Protein AF-A0A8S8YF85-F1 (afdb_monomer)

Sequence (164 aa):
MAGIKLNDGDHVVGLSLRDHETTILTITRNGMAKRSRLGDGEMHPALGEDGVQKTDSNGEPAFERDGYRRSNRGTKGVRTMSLDEDDGIVVVRQVADLADQLFLLTEKGMMMRMPAHQSKETKGRVSKGTRLIELRNAKKDGYADQVIFAARLPAGLVDDDEEE

Structure (mmCIF, N/CA/C/O backbone):
data_AF-A0A8S8YF85-F1
#
_entry.id   AF-A0A8S8YF85-F1
#
loop_
_atom_site.group_PDB
_atom_site.id
_atom_site.type_symbol
_atom_site.label_atom_id
_atom_site.label_alt_id
_atom_site.label_comp_id
_atom_site.label_asym_id
_atom_site.label_entity_id
_atom_site.label_seq_id
_atom_site.pdbx_PDB_ins_code
_atom_site.Cartn_x
_atom_site.Cartn_y
_atom_site.Cartn_z
_atom_site.occupancy
_atom_site.B_iso_or_equiv
_atom_site.auth_seq_id
_atom_site.auth_comp_id
_atom_site.auth_asym_id
_atom_site.auth_atom_id
_atom_site.pdbx_PDB_model_num
ATOM 1 N N . MET A 1 1 ? 10.658 -14.487 -14.677 1.00 46.75 1 MET A N 1
ATOM 2 C CA . MET A 1 1 ? 11.340 -13.190 -14.452 1.00 46.75 1 MET A CA 1
ATOM 3 C C . MET A 1 1 ? 10.658 -12.537 -13.261 1.00 46.75 1 MET A C 1
ATOM 5 O O . MET A 1 1 ? 9.453 -12.365 -13.328 1.00 46.75 1 MET A O 1
ATOM 9 N N . ALA A 1 2 ? 11.361 -12.279 -12.155 1.00 57.81 2 ALA A N 1
ATOM 10 C CA . ALA A 1 2 ? 10.752 -11.643 -10.983 1.00 57.81 2 ALA A CA 1
ATOM 11 C C . ALA A 1 2 ? 10.821 -10.117 -11.129 1.00 57.81 2 ALA A C 1
ATOM 13 O O . ALA A 1 2 ? 11.905 -9.577 -11.363 1.00 57.81 2 ALA A O 1
ATOM 14 N N . GLY A 1 3 ? 9.678 -9.434 -11.006 1.00 69.88 3 GLY A N 1
ATOM 15 C CA . GLY A 1 3 ? 9.601 -7.971 -11.089 1.00 69.88 3 GLY A CA 1
ATOM 16 C C . GLY A 1 3 ? 10.415 -7.280 -9.993 1.00 69.88 3 GLY A C 1
ATOM 17 O O . GLY A 1 3 ? 11.089 -6.290 -10.262 1.00 69.88 3 GLY A O 1
ATOM 18 N N . ILE A 1 4 ? 10.463 -7.861 -8.791 1.00 81.25 4 ILE A N 1
ATOM 19 C CA . ILE A 1 4 ? 11.228 -7.392 -7.628 1.00 81.25 4 ILE A CA 1
ATOM 20 C C . ILE A 1 4 ? 11.909 -8.580 -6.928 1.00 81.25 4 ILE A C 1
ATOM 22 O O . ILE A 1 4 ? 11.366 -9.684 -6.919 1.00 81.25 4 ILE A O 1
ATOM 26 N N . LYS A 1 5 ? 13.111 -8.374 -6.369 1.00 85.06 5 LYS A N 1
ATOM 27 C CA . LYS A 1 5 ? 13.773 -9.367 -5.506 1.00 85.06 5 LYS A CA 1
ATOM 28 C C . LYS A 1 5 ? 13.366 -9.129 -4.051 1.00 85.06 5 LYS A C 1
ATOM 30 O O . LYS A 1 5 ? 13.618 -8.045 -3.533 1.00 85.06 5 LYS A O 1
ATOM 35 N N . LEU A 1 6 ? 12.788 -10.144 -3.419 1.00 88.62 6 LEU A N 1
ATOM 36 C CA . LEU A 1 6 ? 12.323 -10.100 -2.032 1.00 88.62 6 LEU A CA 1
ATOM 37 C C . LEU A 1 6 ? 13.420 -10.558 -1.059 1.00 88.62 6 LEU A C 1
ATOM 39 O O . LEU A 1 6 ? 14.346 -11.275 -1.450 1.00 88.62 6 LEU A O 1
ATOM 43 N N . ASN A 1 7 ? 13.323 -10.103 0.190 1.00 87.31 7 ASN A N 1
ATOM 44 C CA . ASN A 1 7 ? 14.064 -10.677 1.315 1.00 87.31 7 ASN A CA 1
ATOM 45 C C . ASN A 1 7 ? 13.271 -11.851 1.908 1.00 87.31 7 ASN A C 1
ATOM 47 O O . ASN A 1 7 ? 12.075 -11.984 1.642 1.00 87.31 7 ASN A O 1
ATOM 51 N N . ASP A 1 8 ? 13.918 -12.663 2.740 1.00 88.25 8 ASP A N 1
ATOM 52 C CA . ASP A 1 8 ? 13.245 -13.745 3.459 1.00 88.25 8 ASP A CA 1
ATOM 53 C C . ASP A 1 8 ? 12.115 -13.182 4.339 1.00 88.25 8 ASP A C 1
ATOM 55 O O . ASP A 1 8 ? 12.288 -12.172 5.021 1.00 88.25 8 ASP A O 1
ATOM 59 N N . GLY A 1 9 ? 10.936 -13.806 4.268 1.00 87.19 9 GLY A N 1
ATOM 60 C CA . GLY A 1 9 ? 9.727 -13.371 4.982 1.00 87.19 9 GLY A CA 1
ATOM 61 C C . GLY A 1 9 ? 8.962 -12.196 4.351 1.00 87.19 9 GLY A C 1
ATOM 62 O O . GLY A 1 9 ? 7.872 -11.864 4.817 1.00 87.19 9 GLY A O 1
ATOM 63 N N . ASP A 1 10 ? 9.477 -11.582 3.282 1.00 90.38 10 ASP A N 1
ATOM 64 C CA . ASP A 1 10 ? 8.821 -10.469 2.587 1.00 90.38 10 ASP A CA 1
ATOM 65 C C . ASP A 1 10 ? 7.916 -10.948 1.441 1.00 90.38 10 ASP A C 1
ATOM 67 O O . ASP A 1 10 ? 8.110 -12.020 0.866 1.00 90.38 10 ASP A O 1
ATOM 71 N N . HIS A 1 11 ? 6.929 -10.134 1.075 1.00 91.44 11 HIS A N 1
ATOM 72 C CA . HIS A 1 11 ? 6.036 -10.403 -0.049 1.00 91.44 11 HIS A CA 1
ATOM 73 C C . HIS A 1 11 ? 5.477 -9.116 -0.649 1.00 91.44 11 HIS A C 1
ATOM 75 O O . HIS A 1 11 ? 5.496 -8.049 -0.036 1.00 91.44 11 HIS A O 1
ATOM 81 N N . VAL A 1 12 ? 4.985 -9.219 -1.882 1.00 90.94 12 VAL A N 1
ATOM 82 C CA . VAL A 1 12 ? 4.318 -8.114 -2.575 1.00 90.94 12 VAL A CA 1
ATOM 83 C C . VAL A 1 12 ? 2.931 -7.906 -1.977 1.00 90.94 12 VAL A C 1
ATOM 85 O O . VAL A 1 12 ? 2.163 -8.856 -1.865 1.00 90.94 12 VAL A O 1
ATOM 88 N N . VAL A 1 13 ? 2.616 -6.658 -1.637 1.00 92.25 13 VAL A N 1
ATOM 89 C CA . VAL A 1 13 ? 1.323 -6.258 -1.053 1.00 92.2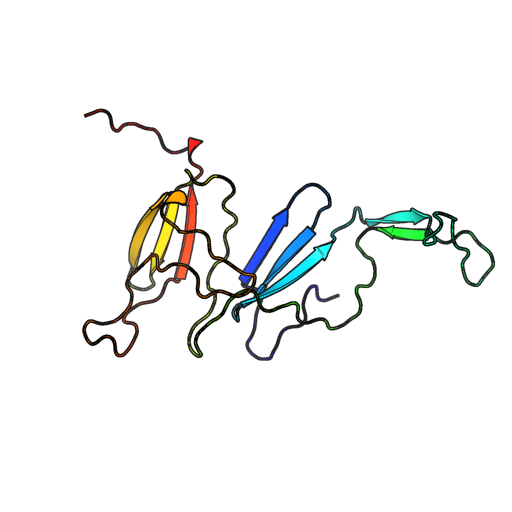5 13 VAL A CA 1
ATOM 90 C C . VAL A 1 13 ? 0.526 -5.386 -2.018 1.00 92.25 13 VAL A C 1
ATOM 92 O O . VAL A 1 13 ? -0.701 -5.388 -2.006 1.00 92.25 13 VAL A O 1
ATOM 95 N N . GLY A 1 14 ? 1.220 -4.645 -2.882 1.00 86.12 14 GLY A N 1
ATOM 96 C CA . GLY A 1 14 ? 0.593 -3.714 -3.806 1.00 86.12 14 GLY A CA 1
ATOM 97 C C . GLY A 1 14 ? 1.229 -3.724 -5.182 1.00 86.12 14 GLY A C 1
ATOM 98 O O . GLY A 1 14 ? 2.455 -3.764 -5.319 1.00 86.12 14 GLY A O 1
ATOM 99 N N . LEU A 1 15 ? 0.371 -3.608 -6.191 1.00 84.75 15 LEU A N 1
ATOM 100 C CA . LEU A 1 15 ? 0.742 -3.287 -7.558 1.00 84.75 15 LEU A CA 1
ATOM 101 C C . LEU A 1 15 ? -0.141 -2.135 -8.045 1.00 84.75 15 LEU A C 1
ATOM 103 O O . LEU A 1 15 ? -1.363 -2.211 -7.948 1.00 84.75 15 LEU A O 1
ATOM 107 N N . SER A 1 16 ? 0.474 -1.071 -8.553 1.00 82.19 16 SER A N 1
ATOM 108 C CA . SER A 1 16 ? -0.228 0.079 -9.136 1.00 82.19 16 SER A CA 1
ATOM 109 C C . SER A 1 16 ? 0.311 0.360 -10.536 1.00 82.19 16 SER A C 1
ATOM 111 O O . SER A 1 16 ? 1.512 0.229 -10.790 1.00 82.19 16 SER A O 1
ATOM 113 N N . LEU A 1 17 ? -0.606 0.707 -11.438 1.00 75.81 17 LEU A N 1
ATOM 114 C CA . LEU A 1 17 ? -0.337 1.111 -12.814 1.00 75.81 17 LEU A CA 1
ATOM 115 C C . LEU A 1 17 ? -0.515 2.629 -12.934 1.00 75.81 17 LEU A C 1
ATOM 117 O O . LEU A 1 17 ? -1.428 3.200 -12.340 1.00 75.81 17 LEU A O 1
ATOM 121 N N . ARG A 1 18 ? 0.345 3.276 -13.722 1.00 62.31 18 ARG A N 1
ATOM 122 C CA . ARG A 1 18 ? 0.257 4.709 -14.048 1.00 62.31 18 ARG A CA 1
ATOM 123 C C . ARG A 1 18 ? 0.361 4.891 -15.570 1.00 62.31 18 ARG A C 1
ATOM 125 O O . ARG A 1 18 ? 1.206 4.228 -16.177 1.00 62.31 18 ARG A O 1
ATOM 132 N N . ASP A 1 19 ? -0.466 5.750 -16.168 1.00 62.47 19 ASP A N 1
ATOM 133 C CA . ASP A 1 19 ? -0.318 6.227 -17.558 1.00 62.47 19 ASP A CA 1
ATOM 134 C C . ASP A 1 19 ? 0.779 7.326 -17.620 1.00 62.47 19 ASP A C 1
ATOM 136 O O . ASP A 1 19 ? 1.162 7.877 -16.587 1.00 62.47 19 ASP A O 1
ATOM 140 N N . HIS A 1 20 ? 1.477 7.646 -18.720 1.00 49.94 20 HIS A N 1
ATOM 141 C CA . HIS A 1 20 ? 1.402 7.297 -20.149 1.00 49.94 20 HIS A CA 1
ATOM 142 C C . HIS A 1 20 ? 2.680 6.600 -20.694 1.00 49.94 20 HIS A C 1
ATOM 144 O O . HIS A 1 20 ? 2.913 6.565 -21.895 1.00 49.94 20 HIS A O 1
ATOM 150 N N . GLU A 1 21 ? 3.500 5.992 -19.833 1.00 55.47 21 GLU A N 1
ATOM 151 C CA . GLU A 1 21 ? 4.627 5.120 -20.236 1.00 55.47 21 GLU A CA 1
ATOM 152 C C . GLU A 1 21 ? 4.638 3.856 -19.362 1.00 55.47 21 GLU A C 1
ATOM 154 O O . GLU A 1 21 ? 5.616 3.549 -18.671 1.00 55.47 21 GLU A O 1
ATOM 159 N N . THR A 1 22 ? 3.454 3.229 -19.295 1.00 68.19 22 THR A N 1
ATOM 160 C CA . THR A 1 22 ? 3.059 2.030 -18.534 1.00 68.19 22 THR A CA 1
ATOM 161 C C . THR A 1 22 ? 4.123 1.567 -17.549 1.00 68.19 22 THR A C 1
ATOM 163 O O . THR A 1 22 ? 4.924 0.693 -17.828 1.00 68.19 22 THR A O 1
ATOM 166 N N . THR A 1 23 ? 4.188 2.170 -16.366 1.00 72.06 23 THR A N 1
ATOM 167 C CA . THR A 1 23 ? 5.105 1.707 -15.317 1.00 72.06 23 THR A CA 1
ATOM 168 C C . THR A 1 23 ? 4.307 0.990 -14.242 1.00 72.06 23 THR A C 1
ATOM 170 O O . THR A 1 23 ? 3.329 1.517 -13.720 1.00 72.06 23 THR A O 1
ATOM 173 N N . ILE A 1 24 ? 4.754 -0.208 -13.887 1.00 81.06 24 ILE A N 1
ATOM 174 C CA . ILE A 1 24 ? 4.281 -0.9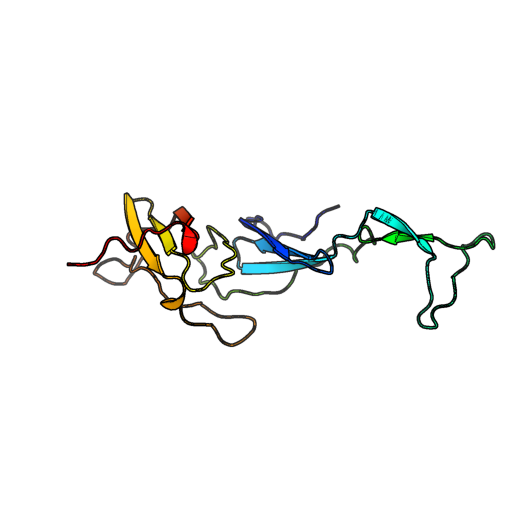63 -12.736 1.00 81.06 24 ILE A CA 1
ATOM 175 C C . ILE A 1 24 ? 5.069 -0.510 -11.510 1.00 81.06 24 ILE A C 1
ATOM 177 O O . ILE A 1 24 ? 6.294 -0.647 -11.469 1.00 81.06 24 ILE A O 1
ATOM 181 N N . LEU A 1 25 ? 4.374 -0.019 -10.489 1.00 85.44 25 LEU A N 1
ATOM 182 C CA . LEU A 1 25 ? 4.929 0.161 -9.153 1.00 85.44 25 LEU A CA 1
ATOM 183 C C . LEU A 1 25 ? 4.568 -1.051 -8.296 1.00 85.44 25 LEU A C 1
ATOM 185 O O . LEU A 1 25 ? 3.400 -1.280 -7.995 1.00 85.44 25 LEU A O 1
ATOM 189 N N . THR A 1 26 ? 5.574 -1.818 -7.893 1.00 88.94 26 THR A N 1
ATOM 190 C CA . THR A 1 26 ? 5.431 -2.924 -6.941 1.00 88.94 26 THR A CA 1
ATOM 191 C C . THR A 1 26 ? 5.889 -2.466 -5.566 1.00 88.94 26 THR A C 1
ATOM 193 O O . THR A 1 26 ? 6.996 -1.941 -5.460 1.00 88.94 26 THR A O 1
ATOM 196 N N . ILE A 1 27 ? 5.072 -2.684 -4.533 1.00 91.31 27 ILE A N 1
ATOM 197 C CA . ILE A 1 27 ? 5.379 -2.371 -3.129 1.00 91.31 27 ILE A CA 1
ATOM 198 C C . ILE A 1 27 ? 5.282 -3.649 -2.291 1.00 91.31 27 ILE A C 1
ATOM 200 O O . ILE A 1 27 ? 4.352 -4.445 -2.456 1.00 91.31 27 ILE A O 1
ATOM 204 N N . THR A 1 28 ? 6.251 -3.851 -1.405 1.00 93.81 28 THR A N 1
ATOM 205 C CA . THR A 1 28 ? 6.344 -5.014 -0.518 1.00 93.81 28 THR A CA 1
ATOM 206 C C . THR A 1 28 ? 5.889 -4.689 0.902 1.00 93.81 28 THR A C 1
ATOM 208 O O . THR A 1 28 ? 5.801 -3.519 1.286 1.00 93.81 28 THR A O 1
ATOM 211 N N . ARG A 1 29 ? 5.640 -5.727 1.707 1.00 93.94 29 ARG A N 1
ATOM 212 C CA . ARG A 1 29 ? 5.216 -5.599 3.109 1.00 93.94 29 ARG A CA 1
ATOM 213 C C . ARG A 1 29 ? 6.196 -4.781 3.945 1.00 93.94 29 ARG A C 1
ATOM 215 O O . ARG A 1 29 ? 5.760 -3.992 4.775 1.00 93.94 29 ARG A O 1
ATOM 222 N N . ASN A 1 30 ? 7.500 -4.927 3.719 1.00 93.94 30 ASN A N 1
ATOM 223 C CA . ASN A 1 30 ? 8.532 -4.212 4.483 1.00 93.94 30 ASN A CA 1
ATOM 224 C C . ASN A 1 30 ? 8.840 -2.784 3.975 1.00 93.94 30 ASN A C 1
ATOM 226 O O . ASN A 1 30 ? 9.815 -2.164 4.414 1.00 93.94 30 ASN A O 1
ATOM 230 N N . GLY A 1 31 ? 8.037 -2.247 3.050 1.00 92.12 31 GLY A N 1
ATOM 231 C CA . GLY A 1 31 ? 8.182 -0.869 2.577 1.00 92.12 31 GLY A CA 1
ATOM 232 C C . GLY A 1 31 ? 9.234 -0.671 1.485 1.00 92.12 31 GLY A C 1
ATOM 233 O O . GLY A 1 31 ? 9.690 0.462 1.279 1.00 92.12 31 GLY A O 1
ATOM 234 N N . MET A 1 32 ? 9.626 -1.732 0.773 1.00 92.50 32 MET A N 1
ATOM 235 C CA . MET A 1 32 ? 10.412 -1.622 -0.457 1.00 92.50 32 MET A CA 1
ATOM 236 C C . MET A 1 32 ? 9.493 -1.407 -1.655 1.00 92.50 32 MET A C 1
ATOM 238 O O . MET A 1 32 ? 8.406 -1.972 -1.738 1.00 92.50 32 MET A O 1
ATOM 242 N N . ALA A 1 33 ? 9.946 -0.599 -2.610 1.00 90.00 33 ALA A N 1
ATOM 243 C CA . ALA A 1 33 ? 9.214 -0.347 -3.837 1.00 90.00 33 ALA A CA 1
ATOM 244 C C . ALA A 1 33 ? 10.113 -0.402 -5.070 1.00 90.00 33 ALA A C 1
ATOM 246 O O . ALA A 1 33 ? 11.258 0.062 -5.057 1.00 90.00 33 ALA A O 1
ATOM 247 N N . LYS A 1 34 ? 9.586 -0.934 -6.173 1.00 86.75 34 LYS A N 1
ATOM 248 C CA . LYS A 1 34 ? 10.267 -0.944 -7.468 1.00 86.75 34 LYS A CA 1
ATOM 249 C C . LYS A 1 34 ? 9.322 -0.513 -8.578 1.00 86.75 34 LYS A C 1
ATOM 251 O O . LYS A 1 34 ? 8.228 -1.048 -8.716 1.00 86.75 34 LYS A O 1
ATOM 256 N N . ARG A 1 35 ? 9.802 0.424 -9.395 1.00 83.50 35 ARG A N 1
ATOM 257 C CA . ARG A 1 35 ? 9.184 0.804 -10.664 1.00 83.50 35 ARG A CA 1
ATOM 258 C C . ARG A 1 35 ? 9.753 -0.062 -11.781 1.00 83.50 35 ARG A C 1
ATOM 260 O O . ARG A 1 35 ? 10.973 -0.157 -11.914 1.00 83.50 35 ARG A O 1
ATOM 267 N N . SER A 1 36 ? 8.878 -0.680 -12.558 1.00 79.19 36 SER A N 1
ATOM 268 C CA . SER A 1 36 ? 9.225 -1.484 -13.726 1.00 79.19 36 SER A CA 1
ATOM 269 C C . SER A 1 36 ? 8.443 -0.962 -14.920 1.00 79.19 36 SER A C 1
ATOM 271 O O . SER A 1 36 ? 7.217 -0.953 -14.873 1.00 79.19 36 SER A O 1
ATOM 273 N N . ARG A 1 37 ? 9.132 -0.522 -15.975 1.00 74.88 37 ARG A N 1
ATOM 274 C CA . ARG A 1 37 ? 8.472 -0.176 -17.237 1.00 74.88 37 ARG A CA 1
ATOM 275 C C . ARG A 1 37 ? 7.864 -1.445 -17.836 1.00 74.88 37 ARG A C 1
ATOM 277 O O . ARG A 1 37 ? 8.539 -2.466 -17.931 1.00 74.88 37 ARG A O 1
ATOM 284 N N . LEU A 1 38 ? 6.599 -1.350 -18.189 1.00 72.50 38 LEU A N 1
ATOM 285 C CA . LEU A 1 38 ? 5.797 -2.294 -18.940 1.00 72.50 38 LEU A CA 1
ATOM 286 C C . LEU A 1 38 ? 5.688 -1.695 -20.345 1.00 72.50 38 LEU A C 1
ATOM 288 O O . LEU A 1 38 ? 5.182 -0.592 -20.533 1.00 72.50 38 LEU A O 1
ATOM 292 N N . GLY A 1 39 ? 6.288 -2.374 -21.305 1.00 70.25 39 GLY A N 1
ATOM 293 C CA . GLY A 1 39 ? 6.276 -1.953 -22.704 1.00 70.25 39 GLY A CA 1
ATOM 294 C C . GLY A 1 39 ? 5.168 -2.661 -23.448 1.00 70.25 39 GLY A C 1
ATOM 295 O O . GLY A 1 39 ? 4.454 -3.483 -22.865 1.00 70.25 39 GLY A O 1
ATOM 296 N N . ASP A 1 40 ? 5.057 -2.366 -24.733 1.00 73.31 40 ASP A N 1
ATOM 297 C CA . ASP A 1 40 ? 4.062 -2.993 -25.607 1.00 73.31 40 ASP A CA 1
ATOM 298 C C . ASP A 1 40 ? 4.381 -4.472 -25.915 1.00 73.31 40 ASP A C 1
ATOM 300 O O . ASP A 1 40 ? 3.505 -5.246 -26.299 1.00 73.31 40 ASP A O 1
ATOM 304 N N . GLY A 1 41 ? 5.618 -4.914 -25.663 1.00 72.31 41 GLY A N 1
ATOM 305 C CA . GLY A 1 41 ? 6.064 -6.269 -25.966 1.00 72.31 41 GLY A CA 1
ATOM 306 C C . GLY A 1 41 ? 6.293 -6.519 -27.460 1.00 72.31 41 GLY A C 1
ATOM 307 O O . GLY A 1 41 ? 6.511 -7.667 -27.854 1.00 72.31 41 GLY A O 1
ATOM 308 N N . GLU A 1 42 ? 6.271 -5.489 -28.291 1.00 77.75 42 GLU A N 1
ATOM 309 C CA . GLU A 1 42 ? 6.587 -5.564 -29.710 1.00 77.75 42 GLU A CA 1
ATOM 310 C C . GLU A 1 42 ? 8.099 -5.466 -29.936 1.00 77.75 42 GLU A C 1
ATOM 312 O O . GLU A 1 42 ? 8.871 -5.106 -29.042 1.00 77.75 42 GLU A O 1
ATOM 317 N N . MET A 1 43 ? 8.542 -5.873 -31.126 1.00 84.00 43 MET A N 1
ATOM 318 C CA . MET A 1 43 ? 9.942 -5.767 -31.528 1.00 84.00 43 MET A CA 1
ATOM 319 C C . MET A 1 43 ? 10.171 -4.395 -32.154 1.00 84.00 43 MET A C 1
ATOM 321 O O . MET A 1 43 ? 9.648 -4.107 -33.226 1.00 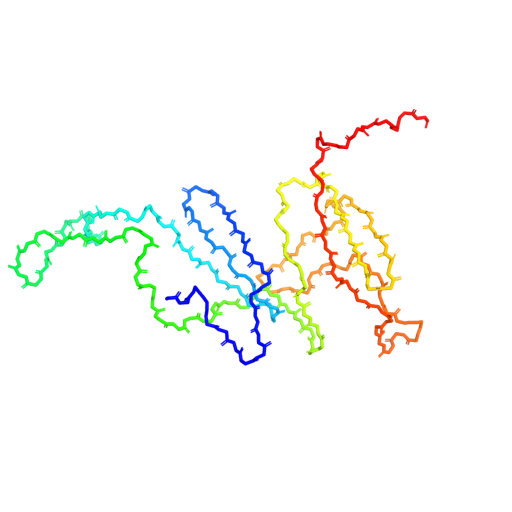84.00 43 MET A O 1
ATOM 325 N N . HIS A 1 44 ? 10.999 -3.585 -31.511 1.00 83.38 44 HIS A N 1
ATOM 326 C CA . HIS A 1 44 ? 11.392 -2.263 -31.984 1.00 83.38 44 HIS A CA 1
ATOM 327 C C . HIS A 1 44 ? 12.848 -2.275 -32.448 1.00 83.38 44 HIS A C 1
ATOM 329 O O . HIS A 1 44 ? 13.647 -3.045 -31.908 1.00 83.38 44 HIS A O 1
ATOM 335 N N . PRO A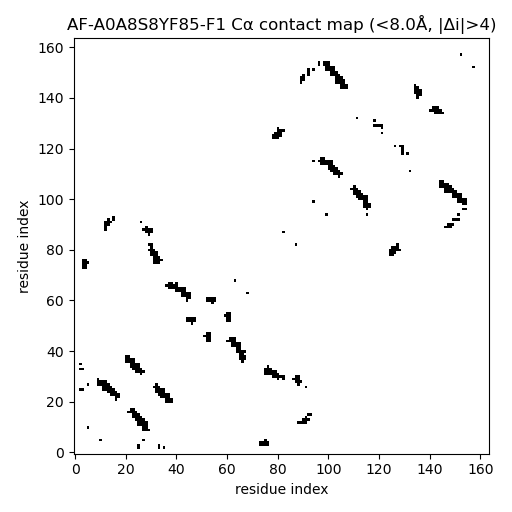 1 45 ? 13.237 -1.444 -33.429 1.00 87.50 45 PRO A N 1
ATOM 336 C CA . PRO A 1 45 ? 14.639 -1.260 -33.792 1.00 87.50 45 PRO A CA 1
ATOM 337 C C . PRO A 1 45 ? 15.487 -0.934 -32.555 1.00 87.50 45 PRO A C 1
ATOM 339 O O . PRO A 1 45 ? 15.173 -0.012 -31.805 1.00 87.50 45 PRO A O 1
ATOM 342 N N . ALA A 1 46 ? 16.565 -1.683 -32.324 1.00 86.31 46 ALA A N 1
ATOM 343 C CA . ALA A 1 46 ? 17.458 -1.418 -31.202 1.00 86.31 46 ALA A CA 1
ATOM 344 C C . ALA A 1 46 ? 18.344 -0.213 -31.539 1.00 86.31 46 ALA A C 1
ATOM 346 O O . ALA A 1 46 ? 19.291 -0.344 -32.309 1.00 86.31 46 ALA A O 1
ATOM 347 N N . LEU A 1 47 ? 18.050 0.958 -30.977 1.00 85.81 47 LEU A N 1
ATOM 348 C CA . LEU A 1 47 ? 18.774 2.197 -31.284 1.00 85.81 47 LEU A CA 1
ATOM 349 C C . LEU A 1 47 ? 19.975 2.431 -30.339 1.00 85.81 47 LEU A C 1
ATOM 351 O O . LEU A 1 47 ? 20.001 1.988 -29.183 1.00 85.81 47 LEU A O 1
ATOM 355 N N . GLY A 1 48 ? 21.018 3.091 -30.844 1.00 80.44 48 GLY A N 1
ATOM 356 C CA . GLY A 1 48 ? 22.110 3.688 -30.068 1.00 80.44 48 GLY A CA 1
ATOM 357 C C . GLY A 1 48 ? 21.691 4.970 -29.351 1.00 80.44 48 GLY A C 1
ATOM 358 O O . GLY A 1 48 ? 20.584 5.466 -29.542 1.00 80.44 48 GLY A O 1
ATOM 359 N N . GLU A 1 49 ? 22.572 5.510 -28.501 1.00 77.31 49 GLU A N 1
ATOM 360 C CA . GLU A 1 49 ? 22.347 6.825 -27.862 1.00 77.31 49 GLU A CA 1
ATOM 361 C C . GLU A 1 49 ? 22.258 7.967 -28.888 1.00 77.31 49 GLU A C 1
ATOM 363 O O . GLU A 1 49 ? 21.672 9.009 -28.618 1.00 77.31 49 GLU A O 1
ATOM 368 N N . ASP A 1 50 ? 22.806 7.744 -30.077 1.00 85.50 50 ASP A N 1
ATOM 369 C CA . ASP A 1 50 ? 22.768 8.601 -31.258 1.00 85.50 50 ASP A CA 1
ATOM 370 C C . ASP A 1 50 ? 21.497 8.424 -32.113 1.00 85.50 50 ASP A C 1
ATOM 372 O O . ASP A 1 50 ? 21.329 9.113 -33.117 1.00 85.50 50 ASP A O 1
ATOM 376 N N . GLY A 1 51 ? 20.602 7.503 -31.738 1.00 80.31 51 GLY A N 1
ATOM 377 C CA . GLY A 1 51 ? 19.391 7.183 -32.495 1.00 80.31 51 GLY A CA 1
ATOM 378 C C . GLY A 1 51 ? 19.627 6.296 -33.721 1.00 80.31 51 GLY A C 1
ATOM 379 O O . GLY A 1 51 ? 18.690 6.061 -34.481 1.00 80.31 51 GLY A O 1
ATOM 380 N N . VAL A 1 52 ? 20.843 5.777 -33.924 1.00 86.81 52 VAL A N 1
ATOM 381 C CA . VAL A 1 52 ? 21.172 4.909 -35.064 1.00 86.81 52 VAL A CA 1
ATOM 382 C C . VAL A 1 52 ? 20.842 3.454 -34.732 1.00 86.81 52 VAL A C 1
ATOM 384 O O . VAL A 1 52 ? 21.116 2.981 -33.628 1.00 86.81 52 VAL A O 1
ATOM 387 N N . GLN A 1 53 ? 20.249 2.720 -35.678 1.00 87.25 53 GLN A N 1
ATOM 388 C CA . GLN A 1 53 ? 19.928 1.307 -35.476 1.00 87.25 53 GLN A CA 1
ATOM 389 C C . GLN A 1 53 ? 21.205 0.475 -35.335 1.00 87.25 53 GLN A C 1
ATOM 391 O O . GLN A 1 53 ? 22.087 0.493 -36.1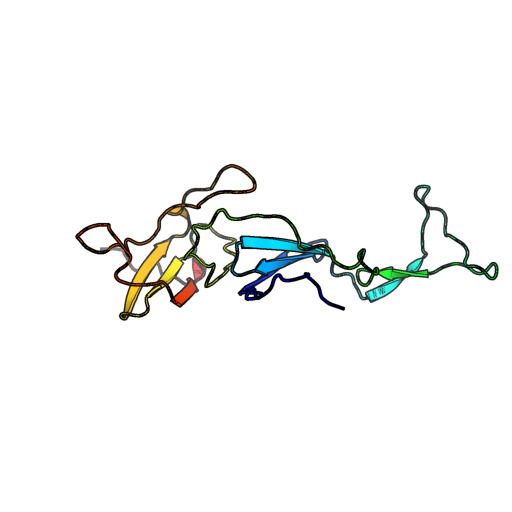92 1.00 87.25 53 GLN A O 1
ATOM 396 N N . LYS A 1 54 ? 21.285 -0.271 -34.234 1.00 88.69 54 LYS A N 1
ATOM 397 C CA . LYS A 1 54 ? 22.371 -1.202 -33.953 1.00 88.69 54 LYS A CA 1
ATOM 398 C C . LYS A 1 54 ? 22.273 -2.419 -34.850 1.00 88.69 54 LYS A C 1
ATOM 400 O O . LYS A 1 54 ? 21.203 -2.796 -35.319 1.00 88.69 54 LYS A O 1
ATOM 405 N N . THR A 1 55 ? 23.408 -3.072 -34.992 1.00 90.88 55 THR A N 1
ATOM 406 C CA . THR A 1 55 ? 23.559 -4.320 -35.723 1.00 90.88 55 THR A CA 1
ATOM 407 C C . THR A 1 55 ? 23.833 -5.447 -34.729 1.00 90.88 55 THR A C 1
ATOM 409 O O . THR A 1 55 ? 24.468 -5.222 -33.693 1.00 90.88 55 THR A O 1
ATOM 412 N N . ASP A 1 56 ? 23.316 -6.641 -34.994 1.00 86.12 56 ASP A N 1
ATOM 413 C CA . ASP A 1 56 ? 23.585 -7.825 -34.186 1.00 86.12 56 ASP A CA 1
ATOM 414 C C . ASP A 1 56 ? 24.983 -8.413 -34.470 1.00 86.12 56 ASP A C 1
ATOM 416 O O . ASP A 1 56 ? 25.772 -7.875 -35.249 1.00 86.12 56 ASP A O 1
ATOM 420 N N . SER A 1 57 ? 25.320 -9.530 -33.817 1.00 85.38 57 SER A N 1
ATOM 421 C CA . SER A 1 57 ? 26.623 -10.192 -33.980 1.00 85.38 57 SER A CA 1
ATOM 422 C C . SER A 1 57 ? 26.880 -10.755 -35.381 1.00 85.38 57 SER A C 1
ATOM 424 O O . SER A 1 57 ? 28.013 -11.131 -35.671 1.00 85.38 57 SER A O 1
ATOM 426 N N . ASN A 1 58 ? 25.849 -10.852 -36.220 1.00 85.69 58 ASN A N 1
ATOM 427 C CA . ASN A 1 58 ? 25.915 -11.420 -37.562 1.00 85.69 58 ASN A CA 1
ATOM 428 C C . ASN A 1 58 ? 25.929 -10.343 -38.653 1.00 85.69 58 ASN A C 1
ATOM 430 O O . ASN A 1 58 ? 26.092 -10.682 -39.821 1.00 85.69 58 ASN A O 1
ATOM 434 N N . GLY A 1 59 ? 25.794 -9.064 -38.290 1.00 83.88 59 GLY A N 1
ATOM 435 C CA . GLY A 1 59 ? 25.743 -7.973 -39.260 1.00 83.88 59 GLY A CA 1
ATOM 436 C C . GLY A 1 59 ? 24.325 -7.555 -39.667 1.00 83.88 59 GLY A C 1
ATOM 437 O O . GLY A 1 59 ? 24.191 -6.680 -40.519 1.00 83.88 59 GLY A O 1
ATOM 438 N N . GLU A 1 60 ? 23.281 -8.098 -39.034 1.00 88.81 60 GLU A N 1
ATOM 439 C CA . GLU A 1 60 ? 21.884 -7.790 -39.358 1.00 88.81 60 GLU A CA 1
ATOM 440 C C . GLU A 1 60 ? 21.296 -6.690 -38.453 1.00 88.81 60 GLU A C 1
ATOM 442 O O . GLU A 1 60 ? 21.738 -6.532 -37.309 1.00 88.81 60 GLU A O 1
ATOM 447 N N . PRO A 1 61 ? 20.289 -5.916 -38.910 1.00 89.38 61 PRO A N 1
ATOM 448 C CA . PRO A 1 61 ? 19.631 -4.910 -38.080 1.00 89.38 61 PRO A CA 1
ATOM 449 C C . PRO A 1 61 ? 19.075 -5.516 -36.786 1.00 89.38 61 PRO A C 1
ATOM 451 O O . PRO A 1 61 ? 18.254 -6.434 -36.802 1.00 89.38 61 PRO A O 1
ATOM 454 N N . ALA A 1 62 ? 19.507 -4.985 -35.646 1.00 87.88 62 ALA A N 1
ATOM 455 C CA . ALA A 1 62 ? 19.094 -5.470 -34.343 1.00 87.88 62 ALA A CA 1
ATOM 456 C C . ALA A 1 62 ? 17.715 -4.914 -33.966 1.00 87.88 62 ALA A C 1
ATOM 458 O O . ALA A 1 62 ? 17.403 -3.737 -34.186 1.00 87.88 62 ALA A O 1
ATOM 459 N N . PHE A 1 63 ? 16.916 -5.764 -33.325 1.00 85.38 63 PHE A N 1
ATOM 460 C CA . PHE A 1 63 ? 15.632 -5.413 -32.728 1.00 85.38 63 PHE A CA 1
ATOM 461 C C . PHE A 1 63 ? 15.638 -5.778 -31.240 1.00 85.38 63 PHE A C 1
ATOM 463 O O . PHE A 1 63 ? 16.201 -6.801 -30.842 1.00 85.38 63 PHE A O 1
ATOM 470 N N . GLU A 1 64 ? 14.991 -4.967 -30.408 1.00 82.25 64 GLU A N 1
ATOM 471 C CA . GLU A 1 64 ? 14.743 -5.257 -28.998 1.00 82.25 64 GLU A CA 1
ATOM 472 C C . GLU A 1 64 ? 13.244 -5.256 -28.687 1.00 82.25 64 GLU A C 1
ATOM 474 O O . GLU A 1 64 ? 12.463 -4.542 -29.305 1.00 82.25 64 GLU A O 1
ATOM 479 N N . ARG A 1 65 ? 12.830 -6.083 -27.723 1.00 78.88 65 ARG A N 1
ATOM 480 C CA . ARG A 1 65 ? 11.428 -6.165 -27.302 1.00 78.88 65 ARG A CA 1
ATOM 481 C C . ARG A 1 65 ? 11.111 -5.052 -26.302 1.00 78.88 65 ARG A C 1
ATOM 483 O O . ARG A 1 65 ? 11.715 -5.041 -25.221 1.00 78.88 65 ARG A O 1
ATOM 490 N N . ASP A 1 66 ? 10.166 -4.163 -26.608 1.00 73.25 66 ASP A N 1
ATOM 491 C CA . ASP A 1 66 ? 9.841 -3.039 -25.719 1.00 73.25 66 ASP A CA 1
ATOM 492 C C . ASP A 1 66 ? 9.206 -3.511 -24.402 1.00 73.25 66 ASP A C 1
ATOM 494 O O . ASP A 1 66 ? 8.432 -4.468 -24.331 1.00 73.25 66 ASP A O 1
ATOM 498 N N . GLY A 1 67 ? 9.676 -2.878 -23.323 1.00 60.97 67 GLY A N 1
ATOM 499 C CA . GLY A 1 67 ? 9.411 -3.115 -21.899 1.00 60.97 67 GLY A CA 1
ATOM 500 C C . GLY A 1 67 ? 9.345 -4.557 -21.384 1.00 60.97 67 GLY A C 1
ATOM 501 O O . GLY A 1 67 ? 8.974 -4.790 -20.238 1.00 60.97 67 GLY A O 1
ATOM 502 N N . TYR A 1 68 ? 9.850 -5.506 -22.167 1.00 57.72 68 TYR A N 1
ATOM 503 C CA . TYR A 1 68 ? 10.410 -6.771 -21.698 1.00 57.72 68 TYR A CA 1
ATOM 504 C C . TYR A 1 68 ? 11.938 -6.769 -21.768 1.00 57.72 68 TYR A C 1
ATOM 506 O O . TYR A 1 68 ? 12.571 -7.831 -21.753 1.00 57.72 68 TYR A O 1
ATOM 514 N N . ARG A 1 69 ? 12.561 -5.581 -21.792 1.00 49.50 69 ARG A N 1
ATOM 515 C CA . ARG A 1 69 ? 14.007 -5.462 -21.602 1.00 49.50 69 ARG A CA 1
ATOM 516 C C . ARG A 1 69 ? 14.374 -6.251 -20.351 1.00 49.50 69 ARG A C 1
ATOM 518 O O . ARG A 1 69 ? 13.782 -6.054 -19.287 1.00 49.50 69 ARG A O 1
ATOM 525 N N . ARG A 1 70 ? 15.351 -7.157 -20.471 1.00 46.19 70 ARG A N 1
ATOM 526 C CA . ARG A 1 70 ? 15.963 -7.841 -19.326 1.00 46.19 70 ARG A CA 1
ATOM 527 C C . ARG A 1 70 ? 16.481 -6.762 -18.374 1.00 46.19 70 ARG A C 1
ATOM 529 O O . ARG A 1 70 ? 17.602 -6.289 -18.525 1.00 46.19 70 ARG A O 1
ATOM 536 N N . SER A 1 71 ? 15.660 -6.340 -17.412 1.00 45.91 71 SER A N 1
ATOM 537 C CA . SER A 1 71 ? 16.116 -5.461 -16.344 1.00 45.91 71 SER A CA 1
ATOM 538 C C . SER A 1 71 ? 17.287 -6.170 -15.679 1.00 45.91 71 SER A C 1
ATOM 540 O O . SER A 1 71 ? 17.198 -7.388 -15.471 1.00 45.91 71 SER A O 1
ATOM 542 N N . ASN A 1 72 ? 18.351 -5.440 -15.349 1.00 44.88 72 ASN A N 1
ATOM 543 C CA . ASN A 1 72 ? 19.473 -6.007 -14.612 1.00 44.88 72 ASN A CA 1
ATOM 544 C C . ASN A 1 72 ? 18.932 -6.848 -13.444 1.00 44.88 72 ASN A C 1
ATOM 546 O O . ASN A 1 72 ? 18.112 -6.382 -12.645 1.00 44.88 72 ASN A O 1
ATOM 550 N N . ARG A 1 73 ? 19.297 -8.132 -13.429 1.00 47.81 73 ARG A N 1
ATOM 551 C CA . ARG A 1 73 ? 18.755 -9.117 -12.489 1.00 47.81 73 ARG A CA 1
ATOM 552 C C . ARG A 1 73 ? 19.000 -8.640 -11.050 1.00 47.81 73 ARG A C 1
ATOM 554 O O . ARG A 1 73 ? 20.064 -8.121 -10.741 1.00 47.81 73 ARG A O 1
ATOM 561 N N . GLY A 1 74 ? 18.040 -8.874 -10.154 1.00 56.81 74 GLY A N 1
ATOM 562 C CA . GLY A 1 74 ? 18.298 -8.888 -8.708 1.00 56.81 74 GLY A CA 1
ATOM 563 C C . GLY A 1 74 ? 18.178 -7.568 -7.941 1.00 56.81 74 GLY A C 1
ATOM 564 O O . GLY A 1 74 ? 18.525 -7.547 -6.761 1.00 56.81 74 GLY A O 1
ATOM 565 N N . THR A 1 75 ? 17.662 -6.491 -8.539 1.00 68.38 75 THR A N 1
ATOM 566 C CA . THR A 1 75 ? 17.403 -5.252 -7.789 1.00 68.38 75 THR A CA 1
ATOM 567 C C . THR A 1 75 ? 16.223 -5.419 -6.825 1.00 68.38 75 THR A C 1
ATOM 569 O O . THR A 1 75 ? 15.120 -5.803 -7.223 1.00 68.38 75 THR A O 1
ATOM 572 N N . LYS A 1 76 ? 16.459 -5.115 -5.543 1.00 79.19 76 LYS A N 1
ATOM 573 C CA . LYS A 1 76 ? 15.460 -5.187 -4.459 1.00 79.19 76 LYS A CA 1
ATOM 574 C C . LYS A 1 76 ? 14.451 -4.026 -4.472 1.00 79.19 76 LYS A C 1
ATOM 576 O O . LYS A 1 76 ? 13.536 -3.999 -3.664 1.00 79.19 76 LYS A O 1
ATOM 581 N N . GLY A 1 77 ? 14.618 -3.060 -5.378 1.00 85.25 77 GLY A N 1
ATOM 582 C CA . GLY A 1 77 ? 13.912 -1.780 -5.319 1.00 85.25 77 GLY A CA 1
ATOM 583 C C . GLY A 1 77 ? 14.597 -0.797 -4.369 1.00 85.25 77 GLY A C 1
ATOM 584 O O . GLY A 1 77 ? 15.766 -0.964 -4.021 1.00 85.25 77 GLY A O 1
ATOM 585 N N . VAL A 1 78 ? 13.872 0.243 -3.969 1.00 88.75 78 VAL A N 1
ATOM 586 C CA . VAL A 1 78 ? 14.315 1.267 -3.016 1.00 88.75 78 VAL A CA 1
ATOM 587 C C . VAL A 1 78 ? 13.356 1.323 -1.836 1.00 88.75 78 VAL A C 1
ATOM 589 O O . VAL A 1 78 ? 12.165 1.066 -1.998 1.00 88.75 78 VAL A O 1
ATOM 592 N N . ARG A 1 79 ? 13.854 1.686 -0.651 1.00 90.69 79 ARG A N 1
ATOM 593 C CA . ARG A 1 79 ? 12.978 1.924 0.500 1.00 90.69 79 ARG A CA 1
ATOM 594 C C . ARG A 1 79 ? 12.082 3.123 0.205 1.00 90.69 79 ARG A C 1
ATOM 596 O O . ARG A 1 79 ? 12.585 4.155 -0.246 1.00 90.69 79 ARG A O 1
ATOM 603 N N . THR A 1 80 ? 10.784 2.970 0.446 1.00 90.31 80 THR A N 1
ATOM 604 C CA . THR A 1 80 ? 9.780 4.030 0.266 1.00 90.31 80 THR A CA 1
ATOM 605 C C . THR A 1 80 ? 8.989 4.320 1.538 1.00 90.31 80 THR A C 1
ATOM 607 O O . THR A 1 80 ? 8.388 5.381 1.649 1.00 90.31 80 THR A O 1
ATOM 610 N N . MET A 1 81 ? 9.009 3.407 2.512 1.00 92.50 81 MET A N 1
ATOM 611 C CA . MET A 1 81 ? 8.359 3.595 3.804 1.00 92.50 81 MET A CA 1
ATOM 612 C C . MET A 1 81 ? 9.314 3.218 4.936 1.00 92.50 81 MET A C 1
ATOM 614 O O . MET A 1 81 ? 10.086 2.257 4.840 1.00 92.50 81 MET A O 1
ATOM 618 N N . SER A 1 82 ? 9.294 4.019 5.996 1.00 93.06 82 SER A N 1
ATOM 619 C CA . SER A 1 82 ? 9.974 3.712 7.248 1.00 93.06 82 SER A CA 1
ATOM 620 C C . SER A 1 82 ? 8.979 3.004 8.158 1.00 93.06 82 SER A C 1
ATOM 622 O O . SER A 1 82 ? 7.985 3.605 8.550 1.00 93.06 82 SER A O 1
ATOM 624 N N . LEU A 1 83 ? 9.228 1.735 8.464 1.00 92.75 83 LEU A N 1
ATOM 625 C CA . LEU A 1 83 ? 8.389 0.895 9.322 1.00 92.75 83 LEU A CA 1
ATOM 626 C C . LEU A 1 83 ? 9.154 0.583 10.607 1.00 92.75 83 LEU A C 1
ATOM 628 O O . LEU A 1 83 ? 10.387 0.543 10.577 1.00 92.75 83 LEU A O 1
ATOM 632 N N . ASP A 1 84 ? 8.432 0.437 11.716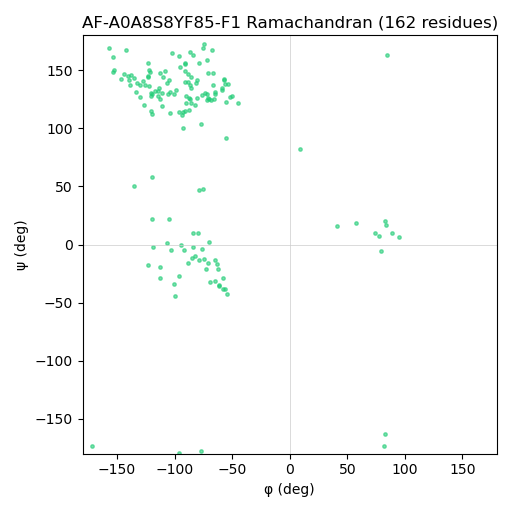 1.00 91.50 84 ASP A N 1
ATOM 633 C CA . ASP A 1 84 ? 9.007 -0.146 12.932 1.00 91.50 84 ASP A CA 1
ATOM 634 C C . ASP A 1 84 ? 9.146 -1.668 12.761 1.00 91.50 84 ASP A C 1
ATOM 636 O O . ASP A 1 84 ? 8.680 -2.224 11.767 1.00 91.50 84 ASP A O 1
ATOM 640 N N . GLU A 1 85 ? 9.852 -2.332 13.676 1.00 87.12 85 GLU A N 1
ATOM 641 C CA . GLU A 1 85 ? 10.241 -3.745 13.533 1.00 87.12 85 GLU A CA 1
ATOM 642 C C . GLU A 1 85 ? 9.040 -4.689 13.356 1.00 87.12 85 GLU A C 1
ATOM 644 O O . GLU A 1 85 ? 9.088 -5.587 12.515 1.00 87.12 85 GLU A O 1
ATOM 649 N N . ASP A 1 86 ? 7.943 -4.413 14.062 1.00 88.12 86 ASP A N 1
ATOM 650 C CA . ASP A 1 86 ? 6.716 -5.219 14.041 1.00 88.12 86 ASP A CA 1
ATOM 651 C C . ASP A 1 86 ? 5.659 -4.715 13.041 1.00 88.12 86 ASP A C 1
ATOM 653 O O . ASP A 1 86 ? 4.589 -5.313 12.900 1.00 88.12 86 ASP A O 1
ATOM 657 N N . ASP A 1 87 ? 5.942 -3.623 12.323 1.00 92.00 87 ASP A N 1
ATOM 658 C CA . ASP A 1 87 ? 5.004 -3.039 11.368 1.00 92.00 87 ASP A CA 1
ATOM 659 C C . ASP A 1 87 ? 5.153 -3.657 9.972 1.00 92.00 87 ASP A C 1
ATOM 661 O O . ASP A 1 87 ? 6.240 -3.974 9.483 1.00 92.00 87 ASP A O 1
ATOM 665 N N . GLY A 1 88 ? 4.032 -3.748 9.259 1.00 93.62 88 GLY A N 1
ATOM 666 C CA . GLY A 1 88 ? 4.001 -4.157 7.861 1.00 93.62 88 GLY A CA 1
ATOM 667 C C . GLY A 1 88 ? 2.945 -3.397 7.078 1.00 93.62 88 GLY A C 1
ATOM 668 O O . GLY A 1 88 ? 1.873 -3.082 7.590 1.00 93.62 88 GLY A O 1
ATOM 669 N N . ILE A 1 89 ? 3.225 -3.134 5.804 1.00 95.19 89 ILE A N 1
ATOM 670 C CA . ILE A 1 89 ? 2.200 -2.659 4.875 1.00 95.19 89 ILE A CA 1
ATOM 671 C C . ILE A 1 89 ? 1.221 -3.808 4.637 1.00 95.19 89 ILE A C 1
ATOM 673 O O . ILE A 1 89 ? 1.629 -4.890 4.225 1.00 95.19 89 ILE A O 1
ATOM 677 N N . VAL A 1 90 ? -0.063 -3.558 4.886 1.00 94.44 90 VAL A N 1
ATOM 678 C CA . VAL A 1 90 ? -1.146 -4.544 4.716 1.00 94.44 90 VAL A CA 1
ATOM 679 C C . VAL A 1 90 ? -1.922 -4.345 3.419 1.00 94.44 90 VAL A C 1
ATOM 681 O O . VAL A 1 90 ? -2.349 -5.308 2.793 1.00 94.44 90 VAL A O 1
ATOM 684 N N . VAL A 1 91 ? -2.082 -3.093 2.986 1.00 92.94 91 VAL A N 1
ATOM 685 C CA . VAL A 1 91 ? -2.819 -2.722 1.777 1.00 92.94 91 VAL A CA 1
ATOM 686 C C . VAL A 1 91 ? -2.160 -1.503 1.146 1.00 92.94 91 VAL A C 1
ATOM 688 O O . VAL A 1 91 ? -1.730 -0.583 1.838 1.00 92.94 91 VAL A O 1
ATOM 691 N N . VAL A 1 92 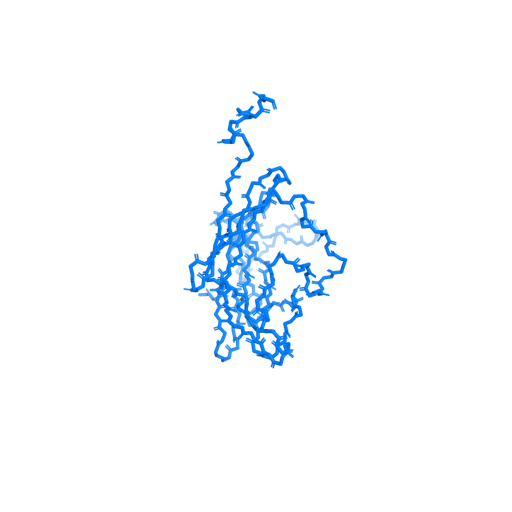? -2.125 -1.476 -0.184 1.00 92.50 92 VAL A N 1
ATOM 692 C CA . VAL A 1 92 ? -1.746 -0.300 -0.970 1.00 92.50 92 VAL A CA 1
ATOM 693 C C . VAL A 1 92 ? -2.916 0.074 -1.869 1.00 92.50 92 VAL A C 1
ATOM 695 O O . VAL A 1 92 ? -3.426 -0.768 -2.610 1.00 92.50 92 VAL A O 1
ATOM 698 N N . ARG A 1 93 ? -3.335 1.341 -1.830 1.00 90.56 93 ARG A N 1
ATOM 699 C CA . ARG A 1 93 ? -4.361 1.892 -2.722 1.00 90.56 93 ARG A CA 1
ATOM 700 C C . ARG A 1 93 ? -3.827 3.119 -3.439 1.00 90.56 93 ARG A C 1
ATOM 702 O O . ARG A 1 93 ? -3.190 3.972 -2.832 1.00 90.56 93 ARG A O 1
ATOM 709 N N . GLN A 1 94 ? -4.119 3.201 -4.730 1.00 89.19 94 GLN A N 1
ATOM 710 C CA . GLN A 1 94 ? -3.938 4.423 -5.495 1.00 89.19 94 GLN A CA 1
ATOM 711 C C . GLN A 1 94 ? -5.189 5.282 -5.345 1.00 89.19 94 GLN A C 1
ATOM 713 O O . GLN A 1 94 ? -6.302 4.834 -5.630 1.00 89.19 94 GLN A O 1
ATOM 718 N N . VAL A 1 95 ? -4.983 6.515 -4.909 1.00 90.56 95 VAL A N 1
ATOM 719 C CA . VAL A 1 95 ? -6.024 7.522 -4.735 1.00 90.56 95 VAL A CA 1
ATOM 720 C C . VAL A 1 95 ? -5.646 8.677 -5.650 1.00 90.56 95 VAL A C 1
ATOM 722 O O . VAL A 1 95 ? -4.576 9.258 -5.485 1.00 90.56 95 VAL A O 1
ATOM 725 N N . ALA A 1 96 ? -6.446 8.895 -6.691 1.00 87.44 96 ALA A N 1
ATOM 726 C CA . ALA A 1 96 ? -6.171 9.908 -7.711 1.00 87.44 96 ALA A CA 1
ATOM 727 C C . ALA A 1 96 ? -6.913 11.219 -7.427 1.00 87.44 96 ALA A C 1
ATOM 729 O O . ALA A 1 96 ? -6.428 12.279 -7.808 1.00 87.44 96 ALA A O 1
ATOM 730 N N . ASP A 1 97 ? -8.045 11.130 -6.731 1.00 92.19 97 ASP A N 1
ATOM 731 C CA . ASP A 1 97 ? -8.858 12.258 -6.302 1.00 92.19 97 ASP A CA 1
ATOM 732 C C . ASP A 1 97 ? -8.848 12.331 -4.768 1.00 92.19 97 ASP A C 1
ATOM 734 O O . ASP A 1 97 ? -9.095 11.339 -4.083 1.00 92.19 97 ASP A O 1
ATOM 738 N N . LEU A 1 98 ? -8.523 13.503 -4.219 1.00 91.88 98 LEU A N 1
ATOM 739 C CA . LEU A 1 98 ? -8.480 13.721 -2.773 1.00 91.88 98 LEU A CA 1
ATOM 740 C C . LEU A 1 98 ? -9.880 13.826 -2.141 1.00 91.88 98 LEU A C 1
ATOM 742 O O . LEU A 1 98 ? -9.991 13.753 -0.915 1.00 91.88 98 LEU A O 1
ATOM 746 N N . ALA A 1 99 ? -10.933 13.966 -2.948 1.00 92.31 99 ALA A N 1
ATOM 747 C CA . ALA A 1 99 ? -12.317 13.877 -2.498 1.00 92.31 99 ALA A CA 1
ATOM 748 C C . ALA A 1 99 ? -12.795 12.421 -2.310 1.00 92.31 99 ALA A C 1
ATOM 750 O O . ALA A 1 99 ? -13.819 12.196 -1.661 1.00 92.31 99 ALA A O 1
ATOM 751 N N . ASP A 1 100 ? -12.052 11.424 -2.815 1.00 94.81 100 ASP A N 1
ATOM 752 C CA . ASP A 1 100 ? -12.392 10.009 -2.632 1.00 94.81 100 ASP A CA 1
ATOM 753 C C . ASP A 1 100 ? -12.494 9.648 -1.144 1.00 94.81 100 ASP A C 1
ATOM 755 O O . ASP A 1 100 ? -11.684 10.066 -0.311 1.00 94.81 100 ASP A O 1
ATOM 759 N N . GLN A 1 101 ? -13.461 8.796 -0.810 1.00 94.94 101 GLN A N 1
ATOM 760 C CA . GLN A 1 101 ? -13.624 8.268 0.539 1.00 94.94 101 GLN A CA 1
ATOM 761 C C . GLN A 1 101 ? -12.751 7.028 0.736 1.00 94.94 101 GLN A C 1
ATOM 763 O O . GLN A 1 101 ? -12.723 6.108 -0.085 1.00 94.94 101 GLN A O 1
ATOM 768 N N . LEU A 1 102 ? -12.059 6.982 1.867 1.00 95.06 102 LEU A N 1
ATOM 769 C CA . LEU A 1 102 ? -11.267 5.855 2.329 1.00 95.06 102 LEU A CA 1
ATOM 770 C C . LEU A 1 102 ? -12.020 5.137 3.440 1.00 95.06 102 LEU A C 1
ATOM 772 O O . LEU A 1 102 ? -12.463 5.759 4.404 1.00 95.06 102 LEU A O 1
ATOM 776 N N . PHE A 1 103 ? -12.107 3.820 3.317 1.00 95.75 103 PHE A N 1
ATOM 777 C CA . PHE A 1 103 ? -12.642 2.934 4.340 1.00 95.75 103 PHE A CA 1
ATOM 778 C C . PHE A 1 103 ? -11.509 2.069 4.870 1.00 95.75 103 PHE A C 1
ATOM 780 O O . PHE A 1 103 ? -10.840 1.398 4.086 1.00 95.75 103 PHE A O 1
ATOM 787 N N . LEU A 1 104 ? -11.299 2.074 6.182 1.00 96.00 104 LEU A N 1
ATOM 788 C CA . LEU A 1 104 ? -10.329 1.234 6.879 1.00 96.00 104 LEU A CA 1
ATOM 789 C C . LEU A 1 104 ? -11.086 0.271 7.785 1.00 96.00 104 LEU A C 1
ATOM 791 O O . LEU A 1 104 ? -11.966 0.700 8.530 1.00 96.00 104 LEU A O 1
ATOM 795 N N . LEU A 1 105 ? -10.729 -1.009 7.734 1.00 96.69 105 LEU A N 1
ATOM 796 C CA . LEU A 1 105 ? -11.299 -2.046 8.589 1.00 96.69 105 LEU A CA 1
ATOM 797 C C . LEU A 1 105 ? -10.193 -2.690 9.420 1.00 96.69 105 LEU A C 1
ATOM 799 O O . LEU A 1 105 ? -9.155 -3.103 8.885 1.00 96.69 105 LEU A O 1
ATOM 803 N N . THR A 1 106 ? -10.433 -2.778 10.722 1.00 96.88 106 THR A N 1
ATOM 804 C CA . THR A 1 106 ? -9.552 -3.458 11.667 1.00 96.88 106 THR A CA 1
ATOM 805 C C . THR A 1 106 ? -9.999 -4.890 11.945 1.00 96.88 106 THR A C 1
ATOM 807 O O . THR A 1 106 ? -11.144 -5.263 11.682 1.00 96.88 106 THR A O 1
ATOM 810 N N . GLU A 1 107 ? -9.096 -5.706 12.484 1.00 96.44 107 GLU A N 1
ATOM 811 C CA . GLU A 1 107 ? -9.370 -7.109 12.808 1.00 96.44 107 GLU A CA 1
ATOM 812 C C . GLU A 1 107 ? -10.483 -7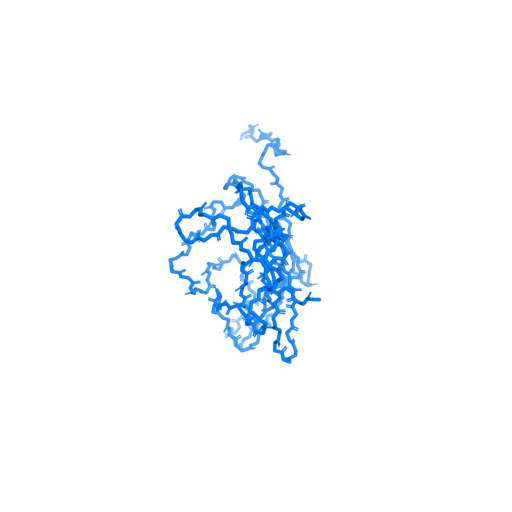.267 13.849 1.00 96.44 107 GLU A C 1
ATOM 814 O O . GLU A 1 107 ? -11.306 -8.174 13.742 1.00 96.44 107 GLU A O 1
ATOM 819 N N . LYS A 1 108 ? -10.574 -6.349 14.818 1.00 95.75 108 LYS A N 1
ATOM 820 C CA . LYS A 1 108 ? -11.650 -6.360 15.824 1.00 95.75 108 LYS A CA 1
ATOM 821 C C . LYS A 1 108 ? -12.980 -5.784 15.327 1.00 95.75 108 LYS A C 1
ATOM 823 O O . LYS A 1 108 ? -13.893 -5.594 16.128 1.00 95.75 108 LYS A O 1
ATOM 828 N N . GLY A 1 109 ? -13.107 -5.523 14.025 1.00 94.06 109 GLY A N 1
ATOM 829 C CA . GLY A 1 109 ? -14.351 -5.078 13.398 1.00 94.06 109 GLY A CA 1
ATOM 830 C C . GLY A 1 109 ? -14.607 -3.574 13.496 1.00 94.06 109 GLY A C 1
ATOM 831 O O . GLY A 1 109 ? -15.734 -3.134 13.280 1.00 94.06 109 GLY A O 1
ATOM 832 N N . MET A 1 110 ? -13.589 -2.771 13.813 1.00 94.62 110 MET A N 1
ATOM 833 C CA . MET A 1 110 ? -13.708 -1.316 13.825 1.00 94.62 110 MET A CA 1
ATOM 834 C C . MET A 1 110 ? -13.581 -0.786 12.391 1.00 94.62 110 MET A C 1
ATOM 836 O O . MET A 1 110 ? -12.605 -1.079 11.697 1.00 94.62 110 MET A O 1
ATOM 840 N N . MET A 1 111 ? -14.564 -0.002 11.943 1.00 95.12 111 MET A N 1
ATOM 841 C CA . MET A 1 111 ? -14.559 0.629 10.622 1.00 95.12 111 MET A CA 1
ATOM 842 C C . MET A 1 111 ? -14.395 2.143 10.752 1.00 95.12 111 MET A C 1
ATOM 844 O O . MET A 1 111 ? -15.126 2.792 11.496 1.00 95.12 111 MET A O 1
ATOM 848 N N . MET A 1 112 ? -13.457 2.709 9.997 1.00 94.62 112 MET A N 1
ATOM 849 C CA . MET A 1 112 ? -13.255 4.152 9.872 1.00 94.62 112 MET A CA 1
ATOM 850 C C . MET A 1 112 ? -13.504 4.574 8.425 1.00 94.62 112 MET A C 1
ATOM 852 O O . MET A 1 112 ? -12.952 3.970 7.506 1.00 94.62 112 MET A O 1
ATOM 856 N N . ARG A 1 113 ? -14.297 5.633 8.238 1.00 94.25 113 ARG A N 1
ATOM 857 C CA . ARG A 1 113 ? -14.503 6.320 6.958 1.00 94.25 113 ARG A CA 1
ATOM 858 C C . ARG A 1 113 ? -13.918 7.726 7.050 1.00 94.25 113 ARG A C 1
ATOM 860 O O . ARG A 1 113 ? -14.167 8.418 8.033 1.00 94.25 113 ARG A O 1
ATOM 867 N N . MET A 1 114 ? -13.170 8.149 6.036 1.00 93.50 114 MET A N 1
ATOM 868 C CA . MET A 1 114 ? -12.686 9.527 5.918 1.00 93.50 114 MET A CA 1
ATOM 869 C C . MET A 1 114 ? -12.436 9.912 4.455 1.00 93.50 114 MET A C 1
ATOM 871 O O . MET A 1 114 ? -12.013 9.054 3.681 1.00 93.50 114 MET A O 1
ATOM 875 N N . PRO A 1 115 ? -12.610 11.180 4.057 1.00 93.00 115 PRO A N 1
ATOM 876 C CA . PRO A 1 115 ? -12.120 11.654 2.769 1.00 93.00 115 PRO A CA 1
ATOM 877 C C . PRO A 1 115 ? -10.584 11.650 2.719 1.00 93.00 115 PRO A C 1
ATOM 879 O O . PRO A 1 115 ? -9.903 11.898 3.721 1.00 93.00 115 PRO A O 1
ATOM 882 N N . ALA A 1 116 ? -10.016 11.409 1.539 1.00 93.31 116 ALA A N 1
ATOM 883 C CA . ALA A 1 116 ? -8.574 11.277 1.356 1.00 93.31 116 ALA A CA 1
ATOM 884 C C . ALA A 1 116 ? -7.790 12.568 1.657 1.00 93.31 116 ALA A C 1
ATOM 886 O O . ALA A 1 116 ? -6.671 12.487 2.171 1.00 93.31 116 ALA A O 1
ATOM 887 N N . HIS A 1 117 ? -8.374 13.750 1.431 1.00 91.81 117 HIS A N 1
ATOM 888 C CA . HIS A 1 117 ? -7.746 15.049 1.716 1.00 91.81 117 HIS A CA 1
ATOM 889 C C . HIS A 1 117 ? -7.447 15.288 3.208 1.00 91.81 117 HIS A C 1
ATOM 891 O O . HIS A 1 117 ? -6.668 16.178 3.548 1.00 91.81 117 HIS A O 1
ATOM 897 N N . GLN A 1 118 ? -8.059 14.525 4.123 1.00 89.31 118 GLN A N 1
ATOM 898 C CA . GLN A 1 118 ? -7.708 14.584 5.545 1.00 89.31 118 GLN A CA 1
ATOM 899 C C . GLN A 1 118 ? -6.348 13.925 5.832 1.00 89.31 118 GLN A C 1
ATOM 901 O O . GLN A 1 118 ? -5.712 14.229 6.845 1.00 89.31 118 GLN A O 1
ATOM 906 N N . SER A 1 119 ? -5.865 13.048 4.945 1.00 88.25 119 SER A N 1
ATOM 907 C CA . SER A 1 119 ? -4.499 12.537 5.019 1.00 88.25 119 SER A CA 1
ATOM 908 C C . SER A 1 119 ? -3.515 13.602 4.526 1.00 88.25 119 SER A C 1
ATOM 910 O O . SER A 1 119 ? -3.683 14.192 3.461 1.00 88.25 119 SER A O 1
ATOM 912 N N . LYS A 1 120 ? -2.477 13.887 5.319 1.00 86.00 120 LYS A N 1
ATOM 913 C CA . LYS A 1 120 ? -1.462 14.878 4.942 1.00 86.00 120 LYS A CA 1
ATOM 914 C C . LYS A 1 120 ? -0.434 14.262 4.006 1.00 86.00 120 LYS A C 1
ATOM 916 O O . LYS A 1 120 ? 0.058 13.161 4.271 1.00 86.00 120 LYS A O 1
ATOM 921 N N . GLU A 1 121 ? -0.040 15.025 2.991 1.00 84.75 121 GLU A N 1
ATOM 922 C CA . GLU A 1 121 ? 1.094 14.681 2.140 1.00 84.75 121 GLU A CA 1
ATOM 923 C C . GLU A 1 121 ? 2.378 14.537 2.963 1.00 84.75 121 GLU A C 1
ATOM 925 O O . GLU A 1 121 ? 2.716 15.366 3.815 1.00 84.75 121 GLU A O 1
ATOM 930 N N . THR A 1 122 ? 3.128 13.475 2.689 1.00 85.81 122 THR A N 1
ATOM 931 C CA . THR A 1 122 ? 4.420 13.237 3.329 1.00 85.81 122 THR A CA 1
ATOM 932 C C . THR A 1 122 ? 5.546 13.858 2.519 1.00 85.81 122 THR A C 1
ATOM 934 O O . THR A 1 122 ? 5.587 13.714 1.299 1.00 85.81 122 THR A O 1
ATOM 937 N N . LYS A 1 123 ? 6.524 14.467 3.194 1.00 84.12 123 LYS A N 1
ATOM 938 C CA . LYS A 1 123 ? 7.737 14.976 2.543 1.00 84.12 123 LYS A CA 1
ATOM 939 C C . LYS A 1 123 ? 8.817 13.896 2.466 1.00 84.12 123 LYS A C 1
ATOM 941 O O . LYS A 1 123 ? 9.065 13.189 3.440 1.00 84.12 123 LYS A O 1
ATOM 946 N N . GLY A 1 124 ? 9.514 13.844 1.332 1.00 84.25 124 GLY A N 1
ATOM 947 C CA . GLY A 1 124 ? 10.651 12.949 1.108 1.00 84.25 124 GLY A CA 1
ATOM 948 C C . GLY A 1 124 ? 10.262 11.538 0.659 1.00 84.25 124 GLY A C 1
ATOM 949 O O . GLY A 1 124 ? 9.122 11.106 0.783 1.00 84.25 124 GLY A O 1
ATOM 950 N N . ARG A 1 125 ? 11.242 10.811 0.107 1.00 86.69 125 ARG A N 1
ATOM 951 C CA . ARG A 1 125 ? 11.042 9.465 -0.461 1.00 86.69 125 ARG A CA 1
ATOM 952 C C . ARG A 1 125 ? 10.751 8.393 0.592 1.00 86.69 125 ARG A C 1
ATOM 954 O O . ARG A 1 125 ? 10.083 7.419 0.281 1.00 86.69 125 ARG A O 1
ATOM 961 N N . VAL A 1 126 ? 11.315 8.537 1.790 1.00 91.38 126 VAL A N 1
ATOM 962 C CA . VAL A 1 126 ? 11.160 7.593 2.904 1.00 91.38 126 VAL A CA 1
ATOM 963 C C . VAL A 1 126 ? 10.535 8.349 4.063 1.00 91.38 126 VAL A C 1
ATOM 965 O O . VAL A 1 126 ? 11.158 9.260 4.604 1.00 91.38 126 VAL A O 1
ATOM 968 N N . SER A 1 127 ? 9.318 7.973 4.442 1.00 91.06 127 SER A N 1
ATOM 969 C CA . SER A 1 127 ? 8.584 8.602 5.541 1.00 91.06 127 SER A CA 1
ATOM 970 C C . SER A 1 127 ? 7.792 7.561 6.346 1.00 91.06 127 SER A C 1
ATOM 972 O O . SER A 1 127 ? 7.670 6.406 5.931 1.00 91.06 127 SER A O 1
ATOM 974 N N . LYS A 1 128 ? 7.295 7.960 7.523 1.00 90.62 128 LYS A N 1
ATOM 975 C CA . LYS A 1 128 ? 6.407 7.150 8.381 1.00 90.62 128 LYS A CA 1
ATOM 976 C C . LYS A 1 128 ? 4.927 7.261 7.994 1.00 90.62 128 LYS A C 1
ATOM 978 O O . LYS A 1 128 ? 4.115 6.489 8.485 1.00 90.62 128 LYS A O 1
ATOM 983 N N . GLY A 1 129 ? 4.568 8.207 7.127 1.00 90.81 129 GLY A N 1
ATOM 984 C CA . GLY A 1 129 ? 3.166 8.513 6.856 1.00 90.81 129 GLY A CA 1
ATOM 985 C C . GLY A 1 129 ? 2.521 9.442 7.883 1.00 90.81 129 GLY A C 1
ATOM 986 O O . GLY A 1 129 ? 3.171 9.983 8.780 1.00 90.81 129 GLY A O 1
ATOM 987 N N . THR A 1 130 ? 1.212 9.606 7.718 1.00 91.19 130 THR A N 1
ATOM 988 C CA . THR A 1 130 ? 0.322 10.291 8.655 1.00 91.19 130 THR A CA 1
ATOM 989 C C . THR A 1 130 ? -0.525 9.243 9.358 1.00 91.19 130 THR A C 1
ATOM 991 O O . THR A 1 130 ? -1.008 8.300 8.732 1.00 91.19 130 THR A O 1
ATOM 994 N N . ARG A 1 131 ? -0.726 9.405 10.663 1.00 91.19 131 ARG A N 1
ATOM 995 C CA . ARG A 1 131 ? -1.601 8.522 11.425 1.00 91.19 131 ARG A CA 1
ATOM 996 C C . ARG A 1 131 ? -3.065 8.791 11.078 1.00 91.19 131 ARG A C 1
ATOM 998 O O . ARG A 1 131 ? -3.517 9.917 11.254 1.00 91.19 131 ARG A O 1
ATOM 1005 N N . LEU A 1 132 ? -3.786 7.754 10.654 1.00 91.75 132 LEU A N 1
ATOM 1006 C CA . LEU A 1 132 ? -5.222 7.839 10.355 1.00 91.75 132 LEU A CA 1
ATOM 1007 C C . LEU A 1 132 ? -6.081 7.301 11.508 1.00 91.75 132 LEU A C 1
ATOM 1009 O O . LEU A 1 132 ? -7.027 7.958 11.917 1.00 91.75 132 LEU A O 1
ATOM 1013 N N . ILE A 1 133 ? -5.703 6.156 12.089 1.00 91.88 133 ILE A N 1
ATOM 1014 C CA . ILE A 1 133 ? -6.449 5.473 13.156 1.00 91.88 133 ILE A CA 1
ATOM 1015 C C . ILE A 1 133 ? -5.592 5.265 14.422 1.00 91.88 133 ILE A C 1
ATOM 1017 O O . ILE A 1 133 ? -4.371 5.066 14.359 1.00 91.88 133 ILE A O 1
ATOM 1021 N N . GLU A 1 134 ? -6.220 5.347 15.599 1.00 91.12 134 GLU A N 1
ATOM 1022 C CA . GLU A 1 134 ? -5.608 5.020 16.893 1.00 91.12 134 GLU A CA 1
ATOM 1023 C C . GLU A 1 134 ? -5.844 3.542 17.214 1.00 91.12 134 GLU A C 1
ATOM 1025 O O . GLU A 1 134 ? -6.979 3.117 17.394 1.00 91.12 134 GLU A O 1
ATOM 1030 N N . LEU A 1 135 ? -4.761 2.766 17.267 1.00 92.38 135 LEU A N 1
ATOM 1031 C CA . LEU A 1 135 ? -4.784 1.325 17.539 1.00 92.38 135 LEU A CA 1
ATOM 1032 C C . LEU A 1 135 ? -4.003 0.969 18.805 1.00 92.38 135 LEU A C 1
ATOM 1034 O O . LEU A 1 135 ? -3.921 -0.206 19.153 1.00 92.38 135 LEU A O 1
ATOM 1038 N N . ARG A 1 136 ? -3.366 1.939 19.480 1.00 87.69 136 ARG A N 1
ATOM 1039 C CA . ARG A 1 136 ? -2.619 1.643 20.702 1.00 87.69 136 ARG A CA 1
ATOM 1040 C C . ARG A 1 136 ? -3.589 1.319 21.820 1.00 87.69 136 ARG A C 1
ATOM 1042 O O . ARG A 1 136 ? -4.684 1.870 21.910 1.00 87.69 136 ARG A O 1
ATOM 1049 N N . ASN A 1 137 ? -3.158 0.432 22.700 1.00 90.31 137 ASN A N 1
ATOM 1050 C CA . ASN A 1 137 ? -3.887 0.191 23.931 1.00 90.31 137 ASN A CA 1
ATOM 1051 C C . ASN A 1 137 ? -3.828 1.433 24.851 1.00 90.31 137 ASN A C 1
ATOM 1053 O O . ASN A 1 137 ? -3.021 2.348 24.661 1.00 90.31 137 ASN A O 1
ATOM 1057 N N . ALA A 1 138 ? -4.663 1.451 25.892 1.00 87.62 138 ALA A N 1
ATOM 1058 C CA . ALA A 1 138 ? -4.748 2.578 26.825 1.00 87.62 138 ALA A CA 1
ATOM 1059 C C . ALA A 1 138 ? -3.413 2.907 27.527 1.00 87.62 138 ALA A C 1
ATOM 1061 O O . ALA A 1 138 ? -3.164 4.062 27.870 1.00 87.62 138 ALA A O 1
ATOM 1062 N N . LYS A 1 139 ? -2.546 1.904 27.722 1.00 90.38 139 LYS A N 1
ATOM 1063 C CA . LYS A 1 139 ? -1.225 2.052 28.354 1.00 90.38 139 LYS A CA 1
ATOM 1064 C C . LYS A 1 139 ? -0.144 2.548 27.388 1.00 90.38 139 LYS A C 1
ATOM 1066 O O . LYS A 1 139 ? 0.929 2.935 27.838 1.00 90.38 139 LYS A O 1
ATOM 1071 N N . LYS A 1 140 ? -0.435 2.587 26.083 1.00 85.12 140 LYS A N 1
ATOM 1072 C CA . LYS A 1 140 ? 0.466 2.981 24.990 1.00 85.12 140 LYS A CA 1
ATOM 1073 C C . LYS A 1 140 ? 1.757 2.153 24.900 1.00 85.12 140 LYS A C 1
ATOM 1075 O O . LYS A 1 140 ? 2.696 2.604 24.247 1.00 85.12 140 LYS A O 1
ATOM 1080 N N . ASP A 1 141 ? 1.792 0.970 25.511 1.00 88.94 141 ASP A N 1
ATOM 1081 C CA . ASP A 1 141 ? 2.917 0.021 25.478 1.00 88.94 141 ASP A CA 1
ATOM 1082 C C . ASP A 1 141 ? 2.797 -1.007 24.339 1.00 88.94 141 ASP A C 1
ATOM 1084 O O . ASP A 1 141 ? 3.724 -1.771 24.094 1.00 88.94 141 ASP A O 1
ATOM 1088 N N . GLY A 1 142 ? 1.685 -0.992 23.602 1.00 88.19 142 GLY A N 1
ATOM 1089 C CA . GLY A 1 142 ? 1.490 -1.826 22.423 1.00 88.19 142 GLY A CA 1
ATOM 1090 C C . GLY A 1 142 ? 0.227 -1.472 21.648 1.00 88.19 142 GLY A C 1
ATOM 1091 O O . GLY A 1 142 ? -0.470 -0.495 21.949 1.00 88.19 142 GLY A O 1
ATOM 1092 N N . TYR A 1 143 ? -0.074 -2.293 20.647 1.00 91.25 143 TYR A N 1
ATOM 1093 C CA . TYR A 1 143 ? -1.265 -2.172 19.814 1.00 91.25 143 TYR A CA 1
ATOM 1094 C C . TYR A 1 143 ? -2.347 -3.143 20.285 1.00 91.25 143 TYR A C 1
ATOM 1096 O O . TYR A 1 143 ? -2.084 -4.306 20.575 1.00 91.25 143 TYR A O 1
ATOM 1104 N N . ALA A 1 144 ? -3.571 -2.641 20.415 1.00 92.62 144 ALA A N 1
ATOM 1105 C CA . ALA A 1 144 ? -4.740 -3.431 20.771 1.00 92.62 144 ALA A CA 1
ATOM 1106 C C . ALA A 1 144 ? -5.430 -4.035 19.542 1.00 92.62 144 ALA A C 1
ATOM 1108 O O . ALA A 1 144 ? -6.271 -4.911 19.716 1.00 92.62 144 ALA A O 1
ATOM 1109 N N . ASP A 1 145 ? -5.137 -3.547 18.340 1.00 94.38 145 ASP A N 1
ATOM 1110 C CA . ASP A 1 145 ? -5.819 -3.916 17.101 1.00 94.38 145 ASP A CA 1
ATOM 1111 C C . ASP A 1 145 ? -4.904 -3.639 15.896 1.00 94.38 145 ASP A C 1
ATOM 1113 O O . ASP A 1 145 ? -3.873 -2.976 16.036 1.00 94.38 145 ASP A O 1
ATOM 1117 N N . GLN A 1 146 ? -5.278 -4.124 14.715 1.00 94.56 146 GLN A N 1
ATOM 1118 C CA . GLN A 1 146 ? -4.533 -3.925 13.474 1.00 94.56 146 GLN A CA 1
ATOM 1119 C C . GLN A 1 146 ? -5.471 -3.686 12.292 1.00 94.56 146 GLN A C 1
ATOM 1121 O O . GLN A 1 146 ? -6.555 -4.261 12.218 1.00 94.56 146 GLN A O 1
ATOM 1126 N N . VAL A 1 147 ? -5.050 -2.843 11.345 1.00 95.56 147 VAL A N 1
ATOM 1127 C CA . VAL A 1 147 ? -5.762 -2.688 10.068 1.00 95.56 147 VAL A CA 1
ATOM 1128 C C . VAL A 1 147 ? -5.529 -3.940 9.236 1.00 95.56 147 VAL A C 1
ATOM 1130 O O . VAL A 1 147 ? -4.387 -4.338 9.026 1.00 95.56 147 VAL A O 1
ATOM 1133 N N . ILE A 1 148 ? -6.605 -4.526 8.723 1.00 95.56 148 ILE A N 1
ATOM 1134 C CA . ILE A 1 148 ? -6.547 -5.711 7.857 1.00 95.56 148 ILE A CA 1
ATOM 1135 C C . ILE A 1 148 ? -6.990 -5.404 6.430 1.00 95.56 148 ILE A C 1
ATOM 1137 O O . ILE A 1 148 ? -6.675 -6.151 5.506 1.00 95.56 148 ILE A O 1
ATOM 1141 N N . PHE A 1 149 ? -7.716 -4.302 6.227 1.00 94.62 149 PHE A N 1
ATOM 1142 C CA . PHE A 1 149 ? -8.263 -3.966 4.924 1.00 94.62 149 PHE A CA 1
ATOM 1143 C C . PHE A 1 149 ? -8.446 -2.458 4.736 1.00 94.62 149 PHE A C 1
ATOM 1145 O O . PHE A 1 149 ? -8.712 -1.717 5.683 1.00 94.62 149 PHE A O 1
ATOM 1152 N N . ALA A 1 150 ? -8.332 -2.026 3.478 1.00 94.38 150 ALA A N 1
ATOM 1153 C CA . ALA A 1 150 ? -8.684 -0.685 3.048 1.00 94.38 150 ALA A CA 1
ATOM 1154 C C . ALA A 1 150 ? -9.409 -0.710 1.693 1.00 94.38 150 ALA A C 1
ATOM 1156 O O . ALA A 1 150 ? -8.975 -1.396 0.754 1.00 94.38 150 ALA A O 1
ATOM 1157 N N . ALA A 1 151 ? -10.469 0.084 1.572 1.00 94.25 151 ALA A N 1
ATOM 1158 C CA . ALA A 1 151 ? -11.203 0.329 0.335 1.00 94.25 151 ALA A CA 1
ATOM 1159 C C . ALA A 1 151 ? -11.239 1.823 -0.001 1.00 94.25 151 ALA A C 1
ATOM 1161 O O . ALA A 1 151 ? -11.088 2.680 0.867 1.00 94.25 151 ALA A O 1
ATOM 1162 N N . ARG A 1 152 ? -11.423 2.108 -1.291 1.00 94.12 152 ARG A N 1
ATOM 1163 C CA . ARG A 1 152 ? -11.584 3.450 -1.849 1.00 94.12 152 ARG A CA 1
ATOM 1164 C C . ARG A 1 152 ? -12.948 3.516 -2.522 1.00 94.12 152 ARG A C 1
ATOM 1166 O O . ARG A 1 152 ? -13.242 2.649 -3.344 1.00 94.12 152 ARG A O 1
ATOM 1173 N N . LEU A 1 153 ? -13.731 4.535 -2.204 1.00 94.44 153 LEU A N 1
ATOM 1174 C CA . LEU A 1 153 ? -14.968 4.877 -2.893 1.00 94.44 153 LEU A CA 1
ATOM 1175 C C . LEU A 1 153 ? -14.743 6.202 -3.641 1.00 94.44 153 LEU A C 1
ATOM 1177 O O . LEU A 1 153 ? -14.406 7.194 -2.992 1.00 94.44 153 LEU A O 1
ATOM 1181 N N . PRO A 1 154 ? -14.868 6.213 -4.980 1.00 93.56 154 PRO A N 1
ATOM 1182 C CA . PRO A 1 154 ? -14.771 7.429 -5.777 1.00 93.56 154 PRO A CA 1
ATOM 1183 C C . PRO A 1 154 ? -15.717 8.533 -5.297 1.00 93.56 154 PRO A C 1
ATOM 1185 O O . PRO A 1 154 ? -16.877 8.243 -5.012 1.00 93.56 154 PRO A O 1
ATOM 1188 N N . ALA A 1 155 ? -15.243 9.778 -5.269 1.00 90.38 155 ALA A N 1
ATOM 1189 C CA . ALA A 1 155 ? -16.032 10.930 -4.824 1.00 90.38 155 ALA A CA 1
ATOM 1190 C C . ALA A 1 155 ? -17.365 11.069 -5.577 1.00 90.38 155 ALA A C 1
ATOM 1192 O O . ALA A 1 155 ? -18.402 11.249 -4.958 1.00 90.38 155 ALA A O 1
ATOM 1193 N N . GLY A 1 156 ? -17.360 10.878 -6.902 1.00 88.31 156 GLY A N 1
ATOM 1194 C CA . GLY A 1 156 ? -18.568 10.978 -7.733 1.00 88.31 156 GLY A CA 1
ATOM 1195 C C . GLY A 1 156 ? -19.605 9.861 -7.548 1.00 88.31 156 GLY A C 1
ATOM 1196 O O . GLY A 1 156 ? -20.581 9.836 -8.287 1.00 88.31 156 GLY A O 1
ATOM 1197 N N . LEU A 1 157 ? -19.377 8.910 -6.635 1.00 86.62 157 LEU A N 1
ATOM 1198 C CA . LEU A 1 157 ? -20.363 7.899 -6.223 1.00 86.62 157 LEU A CA 1
ATOM 1199 C C . LEU A 1 157 ? -20.933 8.172 -4.824 1.00 86.62 157 LEU A C 1
ATOM 1201 O O . LEU A 1 157 ? -21.683 7.351 -4.301 1.00 86.62 157 LEU A O 1
ATOM 1205 N N . VAL A 1 158 ? -20.509 9.260 -4.183 1.00 78.94 158 VAL A N 1
ATOM 1206 C CA . VAL A 1 158 ? -21.085 9.729 -2.929 1.00 78.94 158 VAL A CA 1
ATOM 1207 C C . VAL A 1 158 ? -22.150 10.747 -3.314 1.00 78.94 158 VAL A C 1
ATOM 1209 O O . VAL A 1 158 ? -21.814 11.793 -3.859 1.00 78.94 158 VAL A O 1
ATOM 1212 N N . ASP A 1 159 ? -23.417 10.414 -3.089 1.00 71.00 159 ASP A N 1
ATOM 1213 C CA . ASP A 1 159 ? -24.502 11.380 -3.229 1.00 71.00 159 ASP A CA 1
ATOM 1214 C C . ASP A 1 159 ? -24.391 12.391 -2.073 1.00 71.00 159 ASP A C 1
ATOM 1216 O O . ASP A 1 159 ? -24.330 11.994 -0.905 1.00 71.00 159 ASP A O 1
ATOM 1220 N N . ASP A 1 160 ? -24.327 13.686 -2.394 1.00 63.72 160 ASP A N 1
ATOM 1221 C CA . ASP A 1 160 ? -24.327 14.796 -1.427 1.00 63.72 160 ASP A CA 1
ATOM 1222 C C . ASP A 1 160 ? -25.745 15.026 -0.852 1.00 63.72 160 ASP A C 1
ATOM 1224 O O . ASP A 1 160 ? -26.230 16.153 -0.789 1.00 63.72 160 ASP A O 1
ATOM 1228 N N . ASP A 1 161 ? -26.429 13.966 -0.413 1.00 58.16 161 ASP A N 1
ATOM 1229 C CA . ASP A 1 161 ? -27.723 14.061 0.284 1.00 58.16 161 ASP A CA 1
ATOM 1230 C C . ASP A 1 161 ? -27.526 14.451 1.769 1.00 58.16 161 ASP A C 1
ATOM 1232 O O . ASP A 1 161 ? -28.090 13.845 2.680 1.00 58.16 161 ASP A O 1
ATOM 1236 N N . GLU A 1 162 ? -26.699 15.466 2.028 1.00 56.66 162 GLU A N 1
ATOM 1237 C CA . GLU A 1 162 ? -26.626 16.178 3.312 1.00 56.66 162 GLU A CA 1
ATOM 1238 C C . GLU A 1 162 ? -26.966 17.664 3.085 1.00 56.66 162 GLU A C 1
ATOM 1240 O O . GLU A 1 162 ? -26.184 18.567 3.380 1.00 56.66 162 GLU A O 1
ATOM 1245 N N . GLU A 1 163 ? -28.161 17.926 2.545 1.00 51.38 163 GLU A N 1
ATOM 1246 C CA . GLU A 1 163 ? -28.913 19.132 2.904 1.00 51.38 163 GLU A CA 1
ATOM 1247 C C . GLU A 1 163 ? -29.863 18.779 4.060 1.00 51.38 163 GLU A C 1
ATOM 1249 O O . GLU A 1 163 ? -30.929 18.213 3.830 1.00 51.38 163 GLU A O 1
ATOM 1254 N N . GLU A 1 164 ? -29.480 19.123 5.294 1.00 40.09 164 GLU A N 1
ATOM 1255 C CA . GLU A 1 164 ? -30.407 19.504 6.378 1.00 40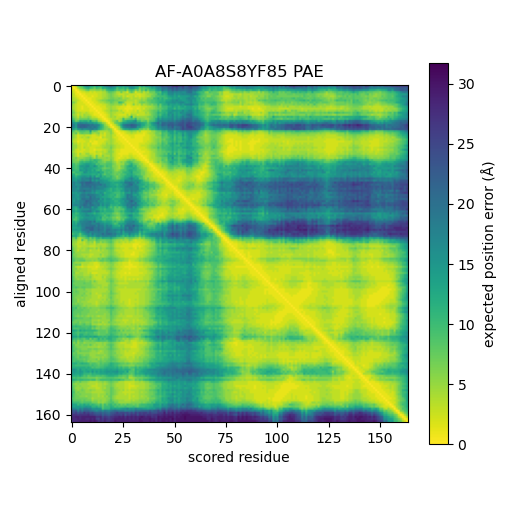.09 164 GLU A CA 1
ATOM 1256 C C . GLU A 1 164 ? -29.739 20.484 7.357 1.00 40.09 164 GLU A C 1
ATOM 1258 O O . GLU A 1 164 ? -28.624 20.194 7.853 1.00 40.09 164 GLU A O 1
#

pLDDT: mean 84.0, std 12.89, range [40.09, 96.88]

Radius of gyration: 21.6 Å; Cα contacts (8 Å, |Δi|>4): 281; chains: 1; bounding box: 57×33×68 Å

Foldseek 3Di:
DDQADDDPPKDWADWDFDDDQTWIWTAMFQQFIDIAGDFPQDWAFDADPVRHGDADPVRHGDTDGTSVPPDDPHHRHHHQEDDDPPGTDQHDDDDPDQQKWKWWAKPVGDIDIDRNVVFDDDDDRYYHGDDDDDQADPVNPGGNIDTNDMDIGDNVVDPPPPDD

Nearest PDB structures (foldseek):
  1zi0-assembly1_A  TM=7.038E-01  e=8.236E-05  Escherichia coli
  5ztj-assembly1_A  TM=6.945E-01  e=1.424E-04  Salmonella enterica subsp. enterica serovar Typhi
  1zi0-assembly2_B  TM=6.951E-01  e=1.277E-04  Escherichia coli
  1wp5-assembly1_A  TM=6.116E-01  e=4.024E-03  Geobacillus stearothermophilus
  1zvt-assembly1_A  TM=6.230E-01  e=4.480E-02  Escherichia coli

Secondary structure (DSSP, 8-state):
--SSPPPTT--EEEEEEETTTTEEEEEETTSEEEEEE-----EEE-B-TTSPBPB-TTSSBPEEETT-----TT---EE-B---TT-----------TTSEEEEEETTS-EEEEEGGGSPPPPSSSB-----S--B-TTSSSBS--EEEEEEE-GGGS------

Solvent-accessible surface area (backbone atoms only — not comparable to full-atom values): 10204 Å² total; per-residue (Å²): 135,77,93,58,42,74,59,91,95,51,50,81,50,27,79,47,80,47,88,92,68,39,32,38,38,39,30,30,24,75,25,31,32,36,80,42,62,48,42,89,61,47,79,40,74,29,58,45,99,85,67,47,72,35,60,44,100,85,72,46,84,28,66,38,46,36,45,65,60,83,65,78,82,78,53,53,51,44,72,44,38,54,66,59,96,91,52,63,54,67,70,65,81,90,75,91,52,52,67,18,34,36,37,39,34,29,73,87,70,52,74,48,78,45,49,42,63,79,57,61,88,73,73,72,70,58,36,76,72,65,89,87,76,92,37,58,36,98,84,66,84,50,67,71,53,49,72,68,46,70,50,77,44,61,42,94,76,58,79,83,85,77,84,129

Mean predicted aligned error: 9.66 Å